Protein AF-A0A951WK77-F1 (afdb_monomer_lite)

Secondary structure (DSSP, 8-state):
-HHHHHHHHHHHHHHHHHHHHHHHHHHHHHHHHHHHHHHHHHHHHHHHHHHHHHHHHHHHHHHHHTT----HHHHHHHHHHHHHHHHHHHHHHHHHHHHHHS-----------------------

Structure (mmCIF, N/CA/C/O backbone):
data_AF-A0A951WK77-F1
#
_entry.id   AF-A0A951WK77-F1
#
loop_
_atom_site.group_PDB
_atom_site.id
_atom_site.type_symbol
_atom_site.label_atom_id
_atom_site.label_alt_id
_atom_site.label_comp_id
_atom_site.label_asym_id
_atom_site.label_entity_id
_atom_site.label_seq_id
_atom_site.pdbx_PDB_ins_code
_atom_site.Cartn_x
_atom_site.Cartn_y
_atom_site.Cartn_z
_atom_site.occupancy
_atom_site.B_iso_or_equiv
_atom_site.auth_seq_id
_atom_site.auth_comp_id
_atom_site.auth_asym_id
_atom_site.auth_atom_id
_atom_site.pdbx_PDB_model_num
ATOM 1 N N . MET A 1 1 ? 31.984 3.963 -51.667 1.00 64.00 1 MET A N 1
ATOM 2 C CA . MET A 1 1 ? 30.957 3.159 -50.965 1.00 64.00 1 MET A CA 1
ATOM 3 C C . MET A 1 1 ? 30.926 3.523 -49.471 1.00 64.00 1 MET A C 1
ATOM 5 O O . MET A 1 1 ? 29.854 3.802 -48.963 1.00 64.00 1 MET A O 1
ATOM 9 N N . GLU A 1 2 ? 32.089 3.732 -48.843 1.00 80.38 2 GLU A N 1
ATOM 10 C CA . GLU A 1 2 ? 32.298 4.004 -47.402 1.00 80.38 2 GLU A CA 1
ATOM 11 C C . GLU A 1 2 ? 31.556 5.205 -46.768 1.00 80.38 2 GLU A C 1
ATOM 13 O O . GLU A 1 2 ? 31.145 5.129 -45.612 1.00 80.38 2 GLU A O 1
ATOM 18 N N . PHE A 1 3 ? 31.341 6.315 -47.490 1.00 84.62 3 PHE A N 1
ATOM 19 C CA . PHE A 1 3 ? 30.651 7.492 -46.927 1.00 84.62 3 PHE A CA 1
ATOM 20 C C . PHE A 1 3 ? 29.207 7.177 -46.500 1.00 84.62 3 PHE A C 1
ATOM 22 O O . PHE A 1 3 ? 28.775 7.538 -45.405 1.00 84.62 3 PHE A O 1
ATOM 29 N N . TRP A 1 4 ? 28.461 6.465 -47.349 1.00 89.25 4 TRP A N 1
ATOM 30 C CA . TRP A 1 4 ? 27.071 6.104 -47.069 1.00 89.25 4 TRP A CA 1
ATOM 31 C C . TRP A 1 4 ? 26.956 5.027 -45.983 1.00 89.25 4 TRP A C 1
ATOM 33 O O . TRP A 1 4 ? 25.988 5.046 -45.220 1.00 89.25 4 TRP A O 1
ATOM 43 N N . ASP A 1 5 ? 27.955 4.148 -45.864 1.00 87.44 5 ASP A N 1
ATOM 44 C CA . ASP A 1 5 ? 28.031 3.148 -44.795 1.00 87.44 5 ASP A CA 1
ATOM 45 C C . ASP A 1 5 ? 28.262 3.812 -43.429 1.00 87.44 5 ASP A C 1
ATOM 47 O O . ASP A 1 5 ? 27.535 3.528 -42.479 1.00 87.44 5 ASP A O 1
ATOM 51 N N . SER A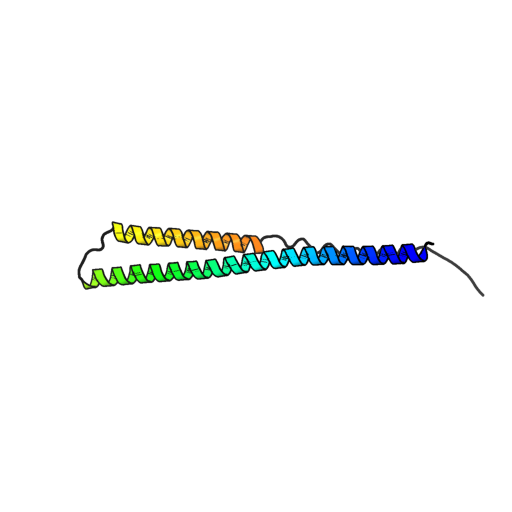 1 6 ? 29.159 4.802 -43.349 1.00 86.38 6 SER A N 1
ATOM 52 C CA . SER A 1 6 ? 29.395 5.587 -42.125 1.00 86.38 6 SER A CA 1
ATOM 53 C C . SER A 1 6 ? 28.155 6.376 -41.673 1.00 86.38 6 SER A C 1
ATOM 55 O O . SER A 1 6 ? 27.780 6.356 -40.494 1.00 86.38 6 SER A O 1
ATOM 57 N N . ILE A 1 7 ? 27.437 7.009 -42.613 1.00 88.12 7 ILE A N 1
ATOM 58 C CA . ILE A 1 7 ? 26.162 7.692 -42.323 1.00 88.12 7 ILE A CA 1
ATOM 59 C C . ILE A 1 7 ? 25.121 6.695 -41.785 1.00 88.12 7 ILE A C 1
ATOM 61 O O . ILE A 1 7 ? 24.445 6.979 -40.789 1.00 88.12 7 ILE A O 1
ATOM 65 N N . ARG A 1 8 ? 25.003 5.515 -42.410 1.00 91.50 8 ARG A N 1
ATOM 66 C CA . ARG A 1 8 ? 24.077 4.452 -41.988 1.00 91.50 8 ARG A CA 1
ATOM 67 C C . ARG A 1 8 ? 24.411 3.940 -40.588 1.00 91.50 8 ARG A C 1
ATOM 69 O O . ARG A 1 8 ? 23.510 3.832 -39.756 1.00 91.50 8 ARG A O 1
ATOM 76 N N . GLU A 1 9 ? 25.681 3.672 -40.300 1.00 90.44 9 GLU A N 1
ATOM 77 C CA . GLU A 1 9 ? 26.124 3.237 -38.974 1.00 90.44 9 GLU A CA 1
ATOM 78 C C . GLU A 1 9 ? 25.851 4.292 -37.896 1.00 90.44 9 GLU A C 1
ATOM 80 O O . GLU A 1 9 ? 25.338 3.966 -36.821 1.00 90.44 9 GLU A O 1
ATOM 85 N N . GLY A 1 10 ? 26.135 5.567 -38.178 1.00 91.94 10 GLY A N 1
ATOM 86 C CA . GLY A 1 10 ? 25.870 6.672 -37.255 1.00 91.94 10 GLY A CA 1
ATOM 87 C C . GLY A 1 10 ? 24.379 6.840 -36.936 1.00 91.94 10 GLY A C 1
ATOM 88 O O . GLY A 1 10 ? 24.005 7.076 -35.781 1.00 91.94 10 GLY A O 1
ATOM 89 N N . LEU A 1 11 ? 23.509 6.672 -37.936 1.00 91.50 11 LEU A N 1
ATOM 90 C CA . LEU A 1 11 ? 22.056 6.656 -37.747 1.00 91.50 11 LEU A CA 1
ATOM 91 C C . LEU A 1 11 ? 21.608 5.441 -36.928 1.00 91.50 11 LEU A C 1
ATOM 93 O O . LEU A 1 11 ? 20.859 5.603 -35.963 1.00 91.50 11 LEU A O 1
ATOM 97 N N . GLN A 1 12 ? 22.112 4.246 -37.242 1.00 94.50 12 GLN A N 1
ATOM 98 C CA . GLN A 1 12 ? 21.771 3.021 -36.516 1.00 94.50 12 GLN A CA 1
ATOM 99 C C . GLN A 1 12 ? 22.161 3.108 -35.033 1.00 94.50 12 GLN A C 1
ATOM 101 O O . GLN A 1 12 ? 21.372 2.731 -34.161 1.00 94.50 12 GLN A O 1
ATOM 106 N N . LYS A 1 13 ? 23.339 3.666 -34.723 1.00 94.06 13 LYS A N 1
ATOM 107 C CA . LYS A 1 13 ? 23.787 3.911 -33.342 1.00 94.06 13 LYS A CA 1
ATOM 108 C C . LYS A 1 13 ? 22.829 4.843 -32.594 1.00 94.06 13 LYS A C 1
ATOM 110 O O . LYS A 1 13 ? 22.427 4.528 -31.473 1.00 94.06 13 LYS A O 1
ATOM 115 N N . ARG A 1 14 ? 22.399 5.948 -33.217 1.00 93.31 14 ARG A N 1
ATOM 116 C CA . ARG A 1 14 ? 21.439 6.888 -32.607 1.00 93.31 14 ARG A CA 1
ATOM 117 C C . ARG A 1 14 ? 20.056 6.272 -32.398 1.00 93.31 14 ARG A C 1
ATOM 119 O O . ARG A 1 14 ? 19.468 6.471 -31.337 1.00 93.31 14 ARG A O 1
ATOM 126 N N . VAL A 1 15 ? 19.568 5.474 -33.348 1.00 94.00 15 VAL A N 1
ATOM 127 C CA . VAL A 1 15 ? 18.302 4.734 -33.204 1.00 94.00 15 VAL A CA 1
ATOM 128 C C . VAL A 1 15 ? 18.380 3.738 -32.046 1.00 94.00 15 VAL A C 1
ATOM 130 O O . VAL A 1 15 ? 17.465 3.678 -31.225 1.00 94.00 15 VAL A O 1
ATOM 133 N N . ASN A 1 16 ? 19.476 2.986 -31.933 1.00 93.56 16 ASN A N 1
ATOM 134 C CA . ASN A 1 16 ? 19.669 2.040 -30.834 1.00 93.56 16 ASN A CA 1
ATOM 135 C C . ASN A 1 16 ? 19.738 2.754 -29.472 1.00 93.56 16 ASN A C 1
ATOM 137 O O . ASN A 1 16 ? 19.130 2.289 -28.508 1.00 93.56 16 ASN A O 1
ATOM 141 N N . LEU A 1 17 ? 20.405 3.911 -29.397 1.00 95.44 17 LEU A N 1
ATOM 142 C CA . LEU A 1 17 ? 20.439 4.736 -28.188 1.00 95.44 17 LEU A CA 1
ATOM 143 C C . LEU A 1 17 ? 19.043 5.247 -27.802 1.00 95.44 17 LEU A C 1
ATOM 145 O O . LEU A 1 17 ? 18.668 5.171 -26.634 1.00 95.44 17 LEU A O 1
ATOM 149 N N . ALA A 1 18 ? 18.256 5.725 -28.771 1.00 93.56 18 ALA A N 1
ATOM 150 C CA . ALA A 1 18 ? 16.886 6.175 -28.531 1.00 93.56 18 ALA A CA 1
ATOM 151 C C . ALA A 1 18 ? 15.988 5.031 -28.033 1.00 93.56 18 ALA A C 1
ATOM 153 O O . ALA A 1 18 ? 15.260 5.204 -27.058 1.00 93.56 18 ALA A O 1
ATOM 154 N N . LYS A 1 19 ? 16.091 3.838 -28.638 1.00 92.69 19 LYS A N 1
ATOM 155 C CA . LYS A 1 19 ? 15.371 2.636 -28.184 1.00 92.69 19 LYS A CA 1
ATOM 156 C C . LYS A 1 19 ? 15.737 2.256 -26.752 1.00 92.69 19 LYS A C 1
ATOM 158 O O . LYS A 1 19 ? 14.848 1.938 -25.967 1.00 92.69 19 LYS A O 1
ATOM 163 N N . LYS A 1 20 ? 17.026 2.319 -26.405 1.00 93.94 20 LYS A N 1
ATOM 164 C CA . LYS A 1 20 ? 17.493 2.058 -25.039 1.00 93.94 20 LYS A CA 1
ATOM 165 C C . LYS A 1 20 ? 16.888 3.060 -24.051 1.00 93.94 20 LYS A C 1
ATOM 167 O O . LYS A 1 20 ? 16.245 2.633 -23.101 1.00 93.94 20 LYS A O 1
ATOM 172 N N . LYS A 1 21 ? 16.993 4.365 -24.333 1.00 92.88 21 LYS A N 1
ATOM 173 C CA . LYS A 1 21 ? 16.409 5.423 -23.488 1.00 92.88 21 LYS A CA 1
ATOM 174 C C . LYS A 1 21 ? 14.895 5.272 -23.321 1.00 92.88 21 LYS A C 1
ATOM 176 O O . LYS A 1 21 ? 14.388 5.427 -22.220 1.00 92.88 21 LYS A O 1
ATOM 181 N N . ALA A 1 22 ? 14.174 4.927 -24.387 1.00 92.25 22 ALA A N 1
ATOM 182 C CA . ALA A 1 22 ? 12.737 4.669 -24.310 1.00 92.25 22 ALA A CA 1
ATOM 183 C C . ALA A 1 22 ? 12.410 3.447 -23.432 1.00 92.25 22 ALA A C 1
ATOM 185 O O . ALA A 1 22 ? 11.434 3.463 -22.685 1.00 92.25 22 ALA A O 1
ATOM 186 N N . GLY A 1 23 ? 13.233 2.395 -23.497 1.00 92.38 23 GLY A N 1
ATOM 187 C CA . GLY A 1 23 ? 13.120 1.231 -22.618 1.00 92.38 23 GLY A CA 1
ATOM 188 C C . GLY A 1 23 ? 13.380 1.568 -21.148 1.00 92.38 23 GLY A C 1
ATOM 189 O O . GLY A 1 23 ? 12.654 1.087 -20.280 1.00 92.38 23 GLY A O 1
ATOM 190 N N . ASP A 1 24 ? 14.371 2.416 -20.876 1.00 89.94 24 ASP A N 1
ATOM 191 C CA . ASP A 1 24 ? 14.700 2.894 -19.529 1.00 89.94 24 ASP A CA 1
ATOM 192 C C . ASP A 1 24 ? 13.553 3.741 -18.953 1.00 89.94 24 ASP A C 1
ATOM 194 O O . ASP A 1 24 ? 13.005 3.387 -17.910 1.00 89.94 24 ASP A O 1
ATOM 198 N N . LEU A 1 25 ? 13.071 4.739 -19.704 1.00 90.94 25 LEU A N 1
ATOM 199 C CA . LEU A 1 25 ? 11.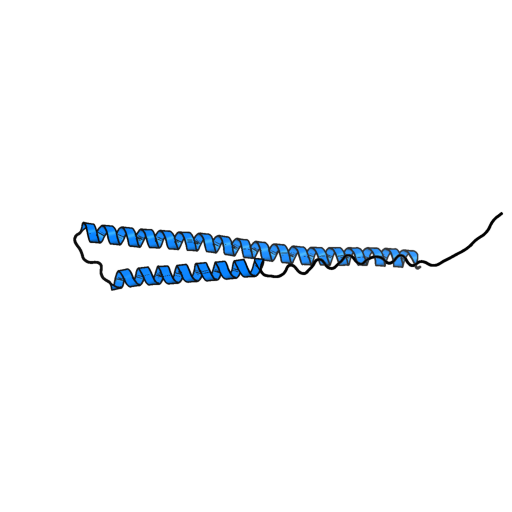922 5.572 -19.321 1.00 90.94 25 LEU A CA 1
ATOM 200 C C . LEU A 1 25 ? 10.656 4.749 -19.061 1.00 90.94 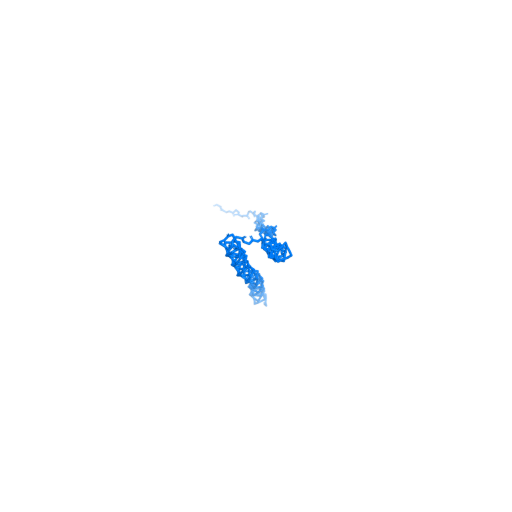25 LEU A C 1
ATOM 202 O O . LEU A 1 25 ? 9.921 5.002 -18.111 1.00 90.94 25 LEU A O 1
ATOM 206 N N . ARG A 1 26 ? 10.387 3.728 -19.885 1.00 91.88 26 ARG A N 1
ATOM 207 C CA . ARG A 1 26 ? 9.238 2.840 -19.670 1.00 91.88 26 ARG A CA 1
ATOM 208 C C . ARG A 1 26 ? 9.337 2.093 -18.336 1.00 91.88 26 ARG A C 1
ATOM 210 O O . ARG A 1 26 ? 8.312 1.874 -17.693 1.00 91.88 26 ARG A O 1
ATOM 217 N N . ARG A 1 27 ? 10.540 1.676 -17.929 1.00 87.06 27 ARG A N 1
ATOM 218 C CA . ARG A 1 27 ? 10.753 1.013 -16.633 1.00 87.06 27 ARG A CA 1
ATOM 219 C C . ARG A 1 27 ? 10.533 1.982 -15.478 1.00 87.06 27 ARG A C 1
ATOM 221 O O . ARG A 1 27 ? 9.828 1.616 -14.546 1.00 87.06 27 ARG A O 1
ATOM 228 N N . GLU A 1 28 ? 11.059 3.200 -15.577 1.00 88.12 28 GLU A N 1
ATOM 229 C CA . GLU A 1 28 ? 10.856 4.256 -14.575 1.00 88.12 28 GLU A CA 1
ATOM 230 C C . GLU A 1 28 ? 9.370 4.588 -14.396 1.00 88.12 28 GLU A C 1
ATOM 232 O O . GLU A 1 28 ? 8.861 4.556 -13.279 1.00 88.12 28 GLU A O 1
ATOM 237 N N . ILE A 1 29 ? 8.634 4.786 -15.496 1.00 90.06 29 ILE A N 1
ATOM 238 C CA . ILE A 1 29 ? 7.187 5.049 -15.452 1.00 90.06 29 ILE A CA 1
ATOM 239 C C . ILE A 1 29 ? 6.435 3.903 -14.766 1.00 90.06 29 ILE A C 1
ATOM 241 O O . ILE A 1 29 ? 5.551 4.148 -13.950 1.00 90.06 29 ILE A O 1
ATOM 245 N N . ASN A 1 30 ? 6.778 2.647 -15.063 1.00 89.81 30 ASN A N 1
ATOM 246 C CA . ASN A 1 30 ? 6.134 1.501 -14.418 1.00 89.81 30 ASN A CA 1
ATOM 247 C C . ASN A 1 30 ? 6.398 1.450 -12.904 1.00 89.81 30 ASN A C 1
ATOM 249 O O . ASN A 1 30 ? 5.504 1.068 -12.149 1.00 89.81 30 ASN A O 1
ATOM 253 N N . VAL A 1 31 ? 7.605 1.820 -12.462 1.00 88.50 31 VAL A N 1
ATOM 254 C CA . VAL A 1 31 ? 7.938 1.921 -11.033 1.00 88.50 31 VAL A CA 1
ATOM 255 C C . VAL A 1 31 ? 7.101 3.014 -10.372 1.00 88.50 31 VAL A C 1
ATOM 257 O O . VAL A 1 31 ? 6.471 2.754 -9.349 1.00 88.50 31 VAL A O 1
ATOM 260 N N . GLU A 1 32 ? 7.013 4.193 -10.987 1.00 89.56 32 GLU A N 1
ATOM 261 C CA . GLU A 1 32 ? 6.211 5.307 -10.467 1.00 89.56 32 GLU A CA 1
ATOM 262 C C . GLU A 1 32 ? 4.715 4.977 -10.392 1.00 89.56 32 GLU A C 1
ATOM 264 O O . GLU A 1 32 ? 4.063 5.281 -9.393 1.00 89.56 32 GLU A O 1
ATOM 269 N N . LEU A 1 33 ? 4.165 4.293 -11.402 1.00 92.06 33 LEU A N 1
ATOM 270 C CA . LE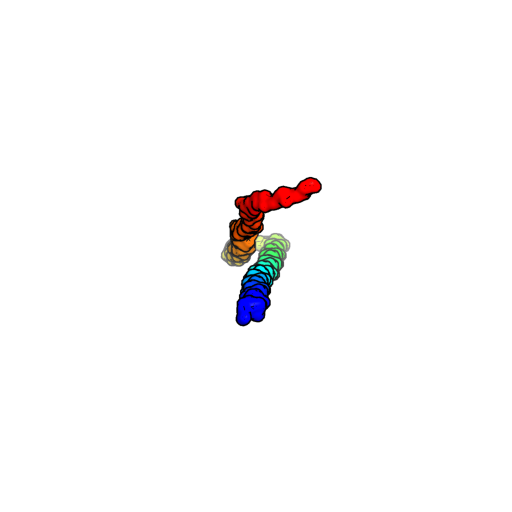U A 1 33 ? 2.773 3.835 -11.376 1.00 92.06 33 LEU A CA 1
ATOM 271 C C . LEU A 1 33 ? 2.520 2.870 -10.211 1.00 92.06 33 LEU A C 1
ATOM 273 O O . LEU A 1 33 ? 1.539 3.021 -9.484 1.00 92.06 33 LEU A O 1
ATOM 277 N N . ARG A 1 34 ? 3.432 1.920 -9.976 1.00 92.25 34 ARG A N 1
ATOM 278 C CA . ARG A 1 34 ? 3.312 0.986 -8.849 1.00 92.25 34 ARG A CA 1
ATOM 279 C C . ARG A 1 34 ? 3.453 1.691 -7.499 1.00 92.25 34 ARG A C 1
ATOM 281 O O . ARG A 1 34 ? 2.675 1.413 -6.589 1.00 92.25 34 ARG A O 1
ATOM 288 N N . LEU A 1 35 ? 4.387 2.634 -7.368 1.00 92.44 35 LEU A N 1
ATOM 289 C CA . LEU A 1 35 ? 4.530 3.469 -6.171 1.00 92.44 35 LEU A CA 1
ATOM 290 C C . LEU A 1 35 ? 3.270 4.291 -5.894 1.00 92.44 35 LEU A C 1
ATOM 292 O O . LEU A 1 35 ? 2.843 4.410 -4.744 1.00 92.44 35 LEU A O 1
ATOM 296 N N . HIS A 1 36 ? 2.658 4.848 -6.936 1.00 92.81 36 HIS A N 1
ATOM 297 C CA . HIS A 1 36 ? 1.402 5.574 -6.822 1.00 92.81 36 HIS A CA 1
ATOM 298 C C . HIS A 1 36 ? 0.278 4.679 -6.273 1.00 92.81 36 HIS A C 1
ATOM 300 O O . HIS A 1 36 ? -0.415 5.073 -5.330 1.00 92.81 36 HIS A O 1
ATOM 306 N N . ASP A 1 37 ? 0.130 3.460 -6.795 1.00 94.62 37 ASP A N 1
ATOM 307 C CA . ASP A 1 37 ? -0.893 2.513 -6.335 1.00 94.62 37 ASP A CA 1
ATOM 308 C C . ASP A 1 37 ? -0.663 2.051 -4.888 1.00 94.62 37 ASP A C 1
ATOM 310 O O . ASP A 1 37 ? -1.613 1.961 -4.100 1.00 94.62 37 ASP A O 1
ATOM 314 N N . LEU A 1 38 ? 0.597 1.838 -4.497 1.00 94.00 38 LEU A N 1
ATOM 315 C CA . LEU A 1 38 ? 0.961 1.520 -3.115 1.00 94.00 38 LEU A CA 1
ATOM 316 C C . LEU A 1 38 ? 0.641 2.675 -2.162 1.00 94.00 38 LEU A C 1
ATOM 318 O O . LEU A 1 38 ? 0.018 2.454 -1.125 1.00 94.00 38 LEU A O 1
ATOM 322 N N . ARG A 1 39 ? 0.976 3.922 -2.523 1.00 93.50 39 ARG A N 1
ATOM 323 C CA . ARG A 1 39 ? 0.632 5.113 -1.719 1.00 93.50 39 ARG A CA 1
ATOM 324 C C . ARG A 1 39 ? -0.877 5.281 -1.563 1.00 93.50 39 ARG A C 1
ATOM 326 O O . ARG A 1 39 ? -1.353 5.621 -0.480 1.00 93.50 39 ARG A O 1
ATOM 333 N N . LYS A 1 40 ? -1.642 5.029 -2.628 1.00 96.62 40 LYS A N 1
ATOM 334 C CA . LYS A 1 40 ? -3.109 5.059 -2.577 1.00 96.62 40 LYS A CA 1
ATOM 335 C C . LYS A 1 40 ? -3.651 3.989 -1.626 1.00 96.62 40 LYS A C 1
ATOM 337 O O . LYS A 1 40 ? -4.530 4.286 -0.818 1.00 96.62 40 LYS A O 1
ATOM 342 N N . SER A 1 41 ? -3.101 2.779 -1.696 1.00 94.81 41 SER A N 1
ATOM 343 C CA . SER A 1 41 ? -3.474 1.663 -0.819 1.00 94.81 41 SER A CA 1
ATOM 344 C C . SER A 1 41 ? -3.139 1.955 0.643 1.00 94.81 41 SER A C 1
ATOM 346 O O . SER A 1 41 ? -3.984 1.751 1.510 1.00 94.81 41 SER A O 1
ATOM 348 N N . LEU A 1 42 ? -1.958 2.521 0.913 1.00 94.94 42 LEU A N 1
ATOM 349 C CA . LEU A 1 42 ? -1.541 2.948 2.249 1.00 94.94 42 LEU A CA 1
ATOM 350 C C . LEU A 1 42 ? -2.537 3.944 2.851 1.00 94.94 42 LEU A C 1
ATOM 352 O O . LEU A 1 42 ? -3.062 3.705 3.935 1.00 94.94 42 LEU A O 1
ATOM 356 N N . LYS A 1 43 ? -2.869 5.008 2.110 1.00 94.62 43 LYS A N 1
ATOM 357 C CA . LYS A 1 43 ? -3.835 6.021 2.556 1.00 94.62 43 LYS A CA 1
ATOM 358 C C . LYS A 1 43 ? -5.214 5.419 2.849 1.00 94.62 43 LYS A C 1
ATOM 360 O O . LYS A 1 43 ? -5.881 5.837 3.790 1.00 94.62 43 LYS A O 1
ATOM 365 N N . SER A 1 44 ? -5.647 4.447 2.045 1.00 95.81 44 SER A N 1
ATOM 366 C CA . SER A 1 44 ? -6.907 3.733 2.275 1.00 95.81 44 SER A CA 1
ATOM 367 C C . SER A 1 44 ? -6.873 2.919 3.571 1.00 95.81 44 SER A C 1
ATOM 369 O O . SER A 1 44 ? -7.817 2.984 4.351 1.00 95.81 44 SER A O 1
ATOM 371 N N . MET A 1 45 ? -5.786 2.185 3.819 1.00 93.88 45 MET A N 1
ATOM 372 C CA . MET A 1 45 ? -5.623 1.366 5.027 1.00 93.88 45 MET A CA 1
ATOM 373 C C . MET A 1 45 ? -5.512 2.227 6.291 1.00 93.88 45 MET A C 1
ATOM 375 O O . MET A 1 45 ? -6.055 1.878 7.335 1.00 93.88 45 MET A O 1
ATOM 379 N N . GLU A 1 46 ? -4.847 3.381 6.209 1.00 92.94 46 GLU A N 1
ATOM 380 C CA . GLU A 1 46 ? -4.793 4.349 7.311 1.00 92.94 46 GLU A CA 1
ATOM 381 C C . GLU A 1 46 ? -6.181 4.901 7.660 1.00 92.94 46 GLU A C 1
ATOM 383 O O . GLU A 1 46 ? -6.495 5.050 8.842 1.00 92.94 46 GLU A O 1
ATOM 388 N N . ALA A 1 47 ? -7.024 5.153 6.653 1.00 95.00 47 ALA A N 1
ATOM 389 C CA . ALA A 1 47 ? -8.407 5.573 6.865 1.00 95.00 47 ALA A CA 1
ATOM 390 C C . ALA A 1 47 ? -9.255 4.465 7.516 1.00 95.00 47 ALA A C 1
ATOM 392 O O . ALA A 1 47 ? -9.983 4.740 8.467 1.00 95.00 47 ALA A O 1
ATOM 393 N N . GLU A 1 48 ? -9.116 3.215 7.065 1.00 94.38 48 GLU A N 1
ATOM 394 C CA . GLU A 1 48 ? -9.803 2.052 7.654 1.00 94.38 48 GLU A CA 1
ATOM 395 C C . GLU A 1 48 ? -9.396 1.831 9.122 1.00 94.38 48 GLU A C 1
ATOM 397 O O . GLU A 1 48 ? -10.232 1.550 9.988 1.00 94.38 48 GLU A O 1
ATOM 402 N N . ARG A 1 49 ? -8.108 2.027 9.435 1.00 94.25 49 ARG A N 1
ATOM 403 C CA . ARG A 1 49 ? -7.598 1.982 10.811 1.00 94.25 49 ARG A CA 1
ATOM 404 C C . ARG A 1 49 ? -8.269 3.037 11.690 1.00 94.25 49 ARG A C 1
ATOM 406 O O . ARG A 1 49 ? -8.708 2.723 12.794 1.00 94.25 49 ARG A O 1
ATOM 413 N N . GLU A 1 50 ? -8.344 4.276 11.208 1.00 94.69 50 GLU A N 1
ATOM 414 C CA . GLU A 1 50 ? -8.953 5.390 11.943 1.00 94.69 50 GLU A CA 1
ATOM 415 C C . GLU A 1 50 ? -10.455 5.172 12.170 1.00 94.69 50 GLU A C 1
ATOM 417 O O . GLU A 1 50 ? -10.968 5.385 13.271 1.00 94.69 50 GLU A O 1
ATOM 422 N N . GLU A 1 51 ? -11.164 4.667 11.160 1.00 93.94 51 GLU A N 1
ATOM 423 C CA . GLU A 1 51 ? -12.570 4.288 11.291 1.00 93.94 51 GLU A CA 1
ATOM 424 C C . GLU A 1 51 ? -12.762 3.197 12.353 1.00 93.94 51 GLU A C 1
ATOM 426 O O . GLU A 1 51 ? -13.646 3.306 13.211 1.00 93.94 51 GLU A O 1
ATOM 431 N N . THR A 1 52 ? -11.889 2.188 12.360 1.00 92.19 52 THR A N 1
ATOM 432 C CA . THR A 1 52 ? -11.917 1.108 13.353 1.00 92.19 52 THR A CA 1
ATOM 433 C C . THR A 1 52 ? -11.670 1.644 14.767 1.00 92.19 52 THR A C 1
ATOM 435 O O . THR A 1 52 ? -12.423 1.310 15.687 1.00 92.19 52 THR A O 1
ATOM 438 N N . TYR A 1 53 ? -10.687 2.535 14.954 1.00 92.19 53 TYR A N 1
ATOM 439 C CA . TYR A 1 53 ? -10.469 3.219 16.236 1.00 92.19 53 TYR A CA 1
ATOM 440 C C . TYR A 1 53 ? -11.700 4.015 16.681 1.00 92.19 53 TYR A C 1
ATOM 442 O O . TYR A 1 53 ? -12.112 3.920 17.841 1.00 92.19 53 TYR A O 1
ATOM 450 N N . SER A 1 54 ? -12.333 4.750 15.763 1.00 93.31 54 SER A N 1
ATOM 451 C CA . SER A 1 54 ? -13.560 5.501 16.044 1.00 93.31 54 SER A CA 1
ATOM 452 C C . SER A 1 54 ? -14.694 4.584 16.508 1.00 93.31 54 SER A C 1
ATOM 454 O O . SER A 1 54 ? -15.399 4.893 17.474 1.00 93.31 54 SER A O 1
ATOM 456 N N . LEU A 1 55 ? -14.866 3.435 15.854 1.00 90.38 55 LEU A N 1
ATOM 457 C CA . LEU A 1 55 ? -15.915 2.470 16.170 1.00 90.38 55 LEU A CA 1
ATOM 458 C C . LEU A 1 55 ? -15.708 1.839 17.553 1.00 90.38 55 LEU A C 1
ATOM 460 O O . LEU A 1 55 ? -16.650 1.775 18.349 1.00 90.38 55 LEU A O 1
ATOM 464 N N . ILE A 1 56 ? -14.466 1.468 17.874 1.00 88.94 56 ILE A N 1
ATOM 465 C CA . ILE A 1 56 ? -14.075 0.994 19.207 1.00 88.94 56 ILE A CA 1
ATOM 466 C C . ILE A 1 56 ? -14.374 2.063 20.264 1.00 88.94 56 ILE A C 1
ATOM 468 O O . ILE A 1 56 ? -15.033 1.770 21.265 1.00 88.94 56 ILE A O 1
ATOM 472 N N . GLY A 1 57 ? -13.955 3.310 20.027 1.00 88.81 57 GLY A N 1
ATOM 473 C CA . GLY A 1 57 ? -14.179 4.429 20.943 1.00 88.81 57 GLY A CA 1
ATOM 474 C C . GLY A 1 57 ? -15.665 4.700 21.200 1.00 88.81 57 GLY A C 1
ATOM 475 O O . GLY A 1 57 ? -16.082 4.843 22.351 1.00 88.81 57 GLY A O 1
ATOM 476 N N . LYS A 1 58 ? -16.497 4.694 20.149 1.00 90.25 58 LYS A N 1
ATOM 477 C CA . LYS A 1 58 ? -17.961 4.841 20.263 1.00 90.25 58 LYS A CA 1
ATOM 478 C C . LYS A 1 58 ? -18.579 3.723 21.099 1.00 90.25 58 LYS A C 1
ATOM 480 O O . LYS A 1 58 ? -19.425 3.994 21.954 1.00 90.25 58 LYS A O 1
ATOM 485 N N . LYS A 1 59 ? -18.150 2.477 20.882 1.00 86.38 59 LYS A N 1
ATOM 486 C CA . LYS A 1 59 ? -18.663 1.315 21.616 1.00 86.38 59 LYS A CA 1
ATOM 487 C C . LYS A 1 59 ? -18.274 1.366 23.094 1.00 86.38 59 LYS A C 1
ATOM 489 O O . LYS A 1 59 ? -19.139 1.187 23.949 1.00 86.38 59 LYS A O 1
ATOM 494 N N . LEU A 1 60 ? -17.023 1.718 23.395 1.00 86.94 60 LEU A N 1
ATOM 495 C CA . LEU A 1 60 ? -16.541 1.981 24.755 1.00 86.94 60 LEU A CA 1
ATOM 496 C C . LEU A 1 60 ? -17.378 3.049 25.463 1.00 86.94 60 LEU A C 1
ATOM 498 O O . LEU A 1 60 ? -17.915 2.800 26.542 1.00 86.94 60 LEU A O 1
ATOM 502 N N . HIS A 1 61 ? -17.559 4.207 24.826 1.00 88.44 61 HIS A N 1
ATOM 503 C CA . HIS A 1 61 ? -18.377 5.286 25.376 1.00 88.44 61 HIS A CA 1
ATOM 504 C C . HIS A 1 61 ? -19.824 4.861 25.635 1.00 88.44 61 HIS A C 1
ATOM 506 O O . HIS A 1 61 ? -20.390 5.224 26.667 1.00 88.44 61 HIS A O 1
ATOM 512 N N . SER A 1 62 ? -20.426 4.097 24.720 1.00 87.94 62 SER A N 1
ATOM 513 C CA . SER A 1 62 ? -21.794 3.599 24.875 1.00 87.94 62 SER A CA 1
ATOM 514 C C . SER A 1 62 ? -21.931 2.666 26.077 1.00 87.94 62 SER A C 1
ATOM 516 O O . SER A 1 62 ? -22.895 2.786 26.830 1.00 87.94 62 SER A O 1
ATOM 518 N N . VAL A 1 63 ? -20.976 1.753 26.273 1.00 86.44 63 VAL A N 1
ATOM 519 C CA . VAL A 1 63 ? -21.005 0.797 27.388 1.00 86.44 63 VAL A CA 1
ATOM 520 C C . VAL A 1 63 ? -20.811 1.504 28.727 1.00 86.44 63 VAL A C 1
ATOM 522 O O . VAL A 1 63 ? -21.599 1.282 29.644 1.00 86.44 63 VAL A O 1
ATOM 525 N N . ILE A 1 64 ? -19.834 2.413 28.815 1.00 85.62 64 ILE A N 1
ATOM 526 C CA . ILE A 1 64 ? -19.584 3.211 30.025 1.00 85.62 64 ILE A CA 1
ATOM 527 C C . ILE A 1 64 ? -20.825 4.036 30.388 1.00 85.62 64 ILE A C 1
ATOM 529 O O . ILE A 1 64 ? -21.246 4.042 31.542 1.00 85.62 64 ILE A O 1
ATOM 533 N N . ARG A 1 65 ? -21.454 4.693 29.402 1.00 88.44 65 ARG A N 1
ATOM 534 C CA . ARG A 1 65 ? -22.675 5.487 29.619 1.00 88.44 65 ARG A CA 1
ATOM 535 C C . ARG A 1 65 ? -23.843 4.636 30.121 1.00 88.44 65 ARG A C 1
ATOM 537 O O . ARG A 1 65 ? -24.625 5.115 30.933 1.00 88.44 65 ARG A O 1
ATOM 544 N N . ALA A 1 66 ? -23.963 3.401 29.642 1.00 88.75 66 ALA A N 1
ATOM 545 C CA . ALA A 1 66 ? -25.003 2.470 30.069 1.00 88.75 66 ALA A CA 1
ATOM 546 C C . ALA A 1 66 ? -24.713 1.806 31.433 1.00 88.75 66 ALA A C 1
ATOM 548 O O . ALA A 1 66 ? -25.520 0.998 31.884 1.00 88.75 66 ALA A O 1
ATOM 549 N N . GLY A 1 67 ? -23.569 2.095 32.072 1.00 82.94 67 GLY A N 1
ATOM 550 C CA . GLY A 1 67 ? -23.121 1.394 33.282 1.00 82.94 67 GLY A CA 1
ATOM 551 C C . GLY A 1 67 ? -22.846 -0.096 33.049 1.00 82.94 67 GLY A C 1
ATOM 552 O O . GLY A 1 67 ? -22.867 -0.887 33.988 1.00 82.94 67 GLY A O 1
ATOM 553 N N . GLY A 1 68 ? -22.653 -0.490 31.788 1.00 79.94 68 GLY A N 1
ATOM 554 C CA . GLY A 1 68 ? -22.471 -1.876 31.384 1.00 79.94 68 GLY A CA 1
ATOM 555 C C . GLY A 1 68 ? -21.018 -2.333 31.471 1.00 79.94 68 GLY A C 1
ATOM 556 O O . GLY A 1 68 ? -20.093 -1.545 31.666 1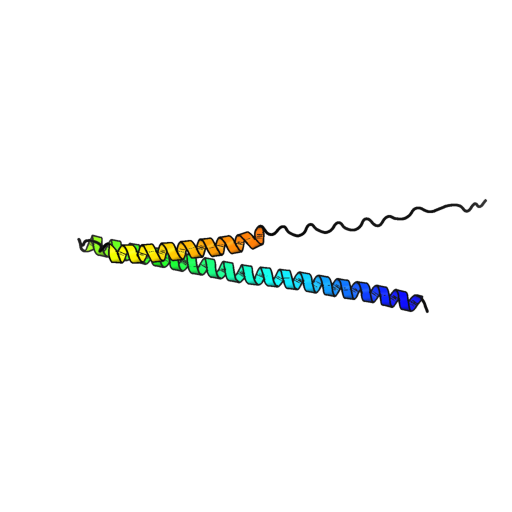.00 79.94 68 GLY A O 1
ATOM 557 N N . VAL A 1 69 ? -20.816 -3.630 31.252 1.00 78.31 69 VAL A N 1
ATOM 558 C CA . VAL A 1 69 ? -19.491 -4.249 31.134 1.00 78.31 69 VAL A CA 1
ATOM 559 C C . VAL A 1 69 ? -19.249 -4.617 29.673 1.00 78.31 69 VAL A C 1
ATOM 561 O O . VAL A 1 69 ? -20.113 -5.201 29.018 1.00 78.31 69 VAL A O 1
ATOM 564 N N . LEU A 1 70 ? -18.074 -4.266 29.148 1.00 73.44 70 LEU A N 1
ATOM 565 C CA . LEU A 1 70 ? -17.663 -4.658 27.801 1.00 73.44 70 LEU A CA 1
ATOM 566 C C . LEU A 1 70 ? -17.446 -6.167 27.748 1.00 73.44 70 LEU A C 1
ATOM 568 O O . LEU A 1 70 ? -16.702 -6.728 28.551 1.00 73.44 70 LEU A O 1
ATOM 572 N N . ARG A 1 71 ? -18.058 -6.824 26.761 1.00 79.69 71 ARG A N 1
ATOM 573 C CA . ARG A 1 71 ? -17.767 -8.230 26.481 1.00 79.69 71 ARG A CA 1
ATOM 574 C C . ARG A 1 71 ? -16.363 -8.338 25.899 1.00 79.69 71 ARG A C 1
ATOM 576 O O . ARG A 1 71 ? -16.091 -7.770 24.843 1.00 79.69 71 ARG A O 1
ATOM 583 N N . SER A 1 72 ? -15.500 -9.088 26.584 1.00 77.44 72 SER A N 1
ATOM 584 C CA . SER A 1 72 ? -14.105 -9.297 26.180 1.00 77.44 72 SER A CA 1
ATOM 585 C C . SER A 1 72 ? -13.988 -9.785 24.735 1.00 77.44 72 SER A C 1
ATOM 587 O O . SER A 1 72 ? -13.155 -9.279 23.999 1.00 77.44 72 SER A O 1
ATOM 589 N N . GLU A 1 73 ? -14.848 -10.713 24.310 1.00 81.38 73 GLU A N 1
ATOM 590 C CA . GLU A 1 73 ? -14.836 -11.297 22.961 1.00 81.38 73 GLU A CA 1
ATOM 591 C C . GLU A 1 73 ? -15.026 -10.269 21.841 1.00 81.38 73 GLU A C 1
ATOM 593 O O . GLU A 1 73 ? -14.288 -10.278 20.859 1.00 81.38 73 GLU A O 1
ATOM 598 N N . GLU A 1 74 ? -15.979 -9.348 21.990 1.00 77.94 74 GLU A N 1
ATOM 599 C CA . GLU A 1 74 ? -16.224 -8.324 20.970 1.00 77.94 74 GLU A CA 1
ATOM 600 C C . GLU A 1 74 ? -15.067 -7.327 20.888 1.00 77.94 74 GLU A C 1
ATOM 602 O O . GLU A 1 74 ? -14.714 -6.862 19.808 1.00 77.94 74 GLU A O 1
ATOM 607 N N . PHE A 1 75 ? -14.462 -6.996 22.029 1.00 81.69 75 PHE A N 1
ATOM 608 C CA . PHE A 1 75 ? -13.300 -6.116 22.064 1.00 81.69 75 PHE A CA 1
ATOM 609 C C . PHE A 1 75 ? -12.071 -6.792 21.443 1.00 81.69 75 PHE A C 1
ATOM 611 O O . PHE A 1 75 ? -11.376 -6.174 20.638 1.00 81.69 75 PHE A O 1
ATOM 618 N N . SER A 1 76 ? -11.858 -8.080 21.730 1.00 85.75 76 SER A N 1
ATOM 619 C CA . SER A 1 76 ? -10.807 -8.893 21.113 1.00 85.75 76 SER A CA 1
ATOM 620 C C . SER A 1 76 ? -10.943 -8.962 19.590 1.00 85.75 76 SER A C 1
ATOM 622 O O . SER A 1 76 ? -9.941 -8.826 18.895 1.00 85.75 76 SER A O 1
ATOM 624 N N . GLN A 1 77 ? -12.161 -9.096 19.053 1.00 87.88 77 GLN A N 1
ATOM 625 C CA . GLN A 1 77 ? -12.391 -9.068 17.601 1.00 87.88 77 GLN A CA 1
ATOM 626 C C . GLN A 1 77 ? -11.960 -7.737 16.973 1.00 87.88 77 GLN A C 1
ATOM 628 O O . GLN A 1 77 ? -11.292 -7.726 15.942 1.00 87.88 77 GLN A O 1
ATOM 633 N N . HIS A 1 78 ? -12.294 -6.606 17.600 1.00 85.75 78 HIS A N 1
ATOM 634 C CA . HIS A 1 78 ? -11.879 -5.298 17.094 1.00 85.75 78 HIS A CA 1
ATOM 635 C C . HIS A 1 78 ? -10.362 -5.071 17.191 1.00 85.75 78 HIS A C 1
ATOM 637 O O . HIS A 1 78 ? -9.778 -4.464 16.294 1.00 85.75 78 HIS A O 1
ATOM 643 N N . LEU A 1 79 ? -9.712 -5.578 18.245 1.00 88.69 79 LEU A N 1
ATOM 644 C CA . LEU A 1 79 ? -8.251 -5.548 18.359 1.00 88.69 79 LEU A CA 1
ATOM 645 C C . LEU A 1 79 ? -7.575 -6.393 17.276 1.00 88.69 79 LEU A C 1
ATOM 647 O O . LEU A 1 79 ? -6.596 -5.938 16.693 1.00 88.69 79 LEU A O 1
ATOM 651 N N . GLN A 1 80 ? -8.125 -7.568 16.959 1.00 92.38 80 GLN A N 1
ATOM 652 C CA . GLN A 1 80 ? -7.608 -8.415 15.882 1.00 92.38 80 GLN A CA 1
ATOM 653 C C . GLN A 1 80 ? -7.661 -7.692 14.531 1.00 92.38 80 GLN A C 1
ATOM 655 O O . GLN A 1 80 ? -6.677 -7.676 13.797 1.00 92.38 80 GLN A O 1
ATOM 660 N N . VAL A 1 81 ? -8.780 -7.023 14.230 1.00 92.38 81 VAL A N 1
ATOM 661 C CA . VAL A 1 81 ? -8.922 -6.220 13.004 1.00 92.38 81 VAL A CA 1
ATOM 662 C C . VAL A 1 81 ? -7.877 -5.099 12.953 1.00 92.38 81 VAL A C 1
ATOM 664 O O . VAL A 1 81 ? -7.242 -4.894 11.919 1.00 92.38 81 VAL A O 1
ATOM 667 N N . LEU A 1 82 ? -7.640 -4.396 14.066 1.00 92.62 82 LEU A N 1
ATOM 668 C CA . LEU A 1 82 ? -6.600 -3.364 14.131 1.00 92.62 82 LEU A CA 1
ATOM 669 C C . LEU A 1 82 ? -5.192 -3.924 13.918 1.00 92.62 82 LEU A C 1
ATOM 671 O O . LEU A 1 82 ? -4.366 -3.270 13.273 1.00 92.62 82 LEU A O 1
ATOM 675 N N . GLU A 1 83 ? -4.901 -5.103 14.463 1.00 93.50 83 GLU A N 1
ATOM 676 C CA . GLU A 1 83 ? -3.614 -5.768 14.285 1.00 93.50 83 GLU A CA 1
ATOM 677 C C . GLU A 1 83 ? -3.393 -6.158 12.819 1.00 93.50 83 GLU A C 1
ATOM 679 O O . GLU A 1 83 ? -2.330 -5.871 12.259 1.00 93.50 83 GLU A O 1
ATOM 684 N N . ASP A 1 84 ? -4.423 -6.701 12.169 1.00 95.12 84 ASP A N 1
ATOM 685 C CA . ASP A 1 84 ? -4.391 -7.073 10.755 1.00 95.12 84 ASP A CA 1
ATOM 686 C C . ASP A 1 84 ? -4.184 -5.847 9.849 1.00 95.12 84 ASP A C 1
ATOM 688 O O . ASP A 1 84 ? -3.322 -5.865 8.963 1.00 95.12 84 ASP A O 1
ATOM 692 N N . ILE A 1 85 ? -4.909 -4.749 10.096 1.00 93.44 85 ILE A N 1
ATOM 693 C CA . ILE A 1 85 ? -4.733 -3.486 9.359 1.00 93.44 85 ILE A CA 1
ATOM 694 C C . ILE A 1 85 ? -3.320 -2.930 9.584 1.00 93.44 85 ILE A C 1
ATOM 696 O O . ILE A 1 85 ? -2.636 -2.544 8.635 1.00 93.44 85 ILE A O 1
ATOM 700 N N . SER A 1 86 ? -2.840 -2.930 10.828 1.00 93.06 86 SER A N 1
ATOM 701 C CA . SER A 1 86 ? -1.501 -2.431 11.168 1.00 93.06 86 SER A CA 1
ATOM 702 C C . SER A 1 86 ? -0.393 -3.265 10.526 1.00 93.06 86 SER A C 1
ATOM 704 O O . SER A 1 86 ? 0.634 -2.726 10.112 1.00 93.06 86 SER A O 1
ATOM 706 N N . LYS A 1 87 ? -0.589 -4.582 10.410 1.00 95.62 87 LYS A N 1
ATOM 707 C CA . LYS A 1 87 ? 0.310 -5.461 9.662 1.00 95.62 87 LYS A CA 1
ATOM 708 C C . LYS A 1 87 ? 0.335 -5.088 8.180 1.00 95.62 87 LYS A C 1
ATOM 710 O O . LYS A 1 87 ? 1.414 -4.831 7.661 1.00 95.62 87 LYS A O 1
ATOM 715 N N . ARG A 1 88 ? -0.827 -4.943 7.536 1.00 94.38 88 ARG A N 1
ATOM 716 C CA . ARG A 1 88 ? -0.914 -4.541 6.119 1.00 94.38 88 ARG A CA 1
ATOM 717 C C . ARG A 1 88 ? -0.264 -3.187 5.843 1.00 94.38 88 ARG A C 1
ATOM 719 O O . ARG A 1 88 ? 0.424 -3.040 4.840 1.00 94.38 88 ARG A O 1
ATOM 726 N N . ILE A 1 89 ? -0.444 -2.211 6.735 1.00 93.69 89 ILE A N 1
ATOM 727 C CA . ILE A 1 89 ? 0.224 -0.905 6.637 1.00 93.69 89 ILE A CA 1
ATOM 728 C C . ILE A 1 89 ? 1.747 -1.076 6.635 1.00 93.69 89 ILE A C 1
ATOM 730 O O . ILE A 1 89 ? 2.414 -0.514 5.768 1.00 93.69 89 ILE A O 1
ATOM 734 N N . ARG A 1 90 ? 2.294 -1.877 7.560 1.00 94.00 90 ARG A N 1
ATOM 735 C CA . ARG A 1 90 ? 3.738 -2.162 7.616 1.00 94.00 90 ARG A CA 1
ATOM 736 C C . ARG A 1 90 ? 4.233 -2.876 6.362 1.00 94.00 90 ARG A C 1
ATOM 738 O O . ARG A 1 90 ? 5.284 -2.508 5.849 1.00 94.00 90 ARG A O 1
ATOM 745 N N . ASP A 1 91 ? 3.472 -3.839 5.849 1.00 94.25 91 ASP A N 1
ATOM 746 C CA . ASP A 1 91 ? 3.826 -4.573 4.631 1.00 94.25 91 ASP A CA 1
ATOM 747 C C . ASP A 1 91 ? 3.889 -3.625 3.416 1.00 94.25 91 ASP A C 1
ATOM 749 O O . ASP A 1 91 ? 4.875 -3.627 2.679 1.00 94.25 91 ASP A O 1
ATOM 753 N N . ILE A 1 92 ? 2.898 -2.736 3.255 1.00 92.62 92 ILE A N 1
ATOM 754 C CA . ILE A 1 92 ? 2.881 -1.725 2.180 1.00 92.62 92 ILE A CA 1
ATOM 755 C C . ILE A 1 92 ? 4.042 -0.734 2.339 1.00 92.62 92 ILE A C 1
ATOM 757 O O . ILE A 1 92 ? 4.706 -0.396 1.360 1.00 92.62 92 ILE A O 1
ATOM 761 N N . GLN A 1 93 ? 4.311 -0.266 3.561 1.00 90.62 93 GLN A N 1
ATOM 762 C CA . GLN A 1 93 ? 5.443 0.624 3.841 1.00 90.62 93 GLN A CA 1
ATOM 763 C C . GLN A 1 93 ? 6.783 -0.048 3.523 1.00 90.62 93 GLN A C 1
ATOM 765 O O . GLN A 1 93 ? 7.654 0.589 2.935 1.00 90.62 93 GLN A O 1
ATOM 770 N N . SER A 1 94 ? 6.933 -1.334 3.846 1.00 91.44 94 SER A N 1
ATOM 771 C CA . SER A 1 94 ? 8.118 -2.112 3.486 1.00 91.44 94 SER A CA 1
ATOM 772 C C . SER A 1 94 ? 8.276 -2.216 1.971 1.00 91.44 94 SER A C 1
ATOM 774 O O . SER A 1 94 ? 9.377 -2.023 1.466 1.00 91.44 94 SER A O 1
ATOM 776 N N . GLU A 1 95 ? 7.192 -2.481 1.236 1.00 90.62 95 GLU A N 1
ATOM 777 C CA . GLU A 1 95 ? 7.235 -2.561 -0.226 1.00 90.62 95 GLU A CA 1
ATOM 778 C C . GLU A 1 95 ? 7.632 -1.217 -0.852 1.00 90.62 95 GLU A C 1
ATOM 780 O O . GLU A 1 95 ? 8.474 -1.182 -1.746 1.00 90.62 95 GLU A O 1
ATOM 785 N N . ILE A 1 96 ? 7.091 -0.105 -0.342 1.00 89.56 96 ILE A N 1
ATOM 786 C CA . ILE A 1 96 ? 7.480 1.249 -0.759 1.00 89.56 96 ILE A CA 1
ATOM 787 C C . ILE A 1 96 ? 8.967 1.498 -0.476 1.00 89.56 96 ILE A C 1
ATOM 789 O O . ILE A 1 96 ? 9.677 1.983 -1.355 1.00 89.56 96 ILE A O 1
ATOM 793 N N . ASN A 1 97 ? 9.459 1.144 0.714 1.00 86.56 97 ASN A N 1
ATOM 794 C CA . ASN A 1 97 ? 10.863 1.335 1.082 1.00 86.56 97 ASN A CA 1
ATOM 795 C C . ASN A 1 97 ? 11.810 0.534 0.182 1.00 86.56 97 ASN A C 1
ATOM 797 O O . ASN A 1 97 ? 12.844 1.064 -0.213 1.00 86.56 97 ASN A O 1
ATOM 801 N N . CYS A 1 98 ? 11.434 -0.676 -0.247 1.00 85.25 98 CYS A N 1
ATOM 802 C CA . CYS A 1 98 ? 12.229 -1.446 -1.207 1.00 85.25 98 CYS A CA 1
ATOM 803 C C . CYS A 1 98 ? 12.452 -0.705 -2.537 1.00 85.25 98 CYS A C 1
ATOM 805 O O . CYS A 1 98 ? 13.501 -0.873 -3.153 1.00 85.25 98 CYS A O 1
ATOM 807 N N . PHE A 1 99 ? 11.512 0.136 -2.982 1.00 79.75 99 PHE A N 1
ATOM 808 C CA . PHE A 1 99 ? 11.715 0.964 -4.178 1.00 79.75 99 PHE A CA 1
ATOM 809 C C . PHE A 1 99 ? 12.724 2.099 -3.965 1.00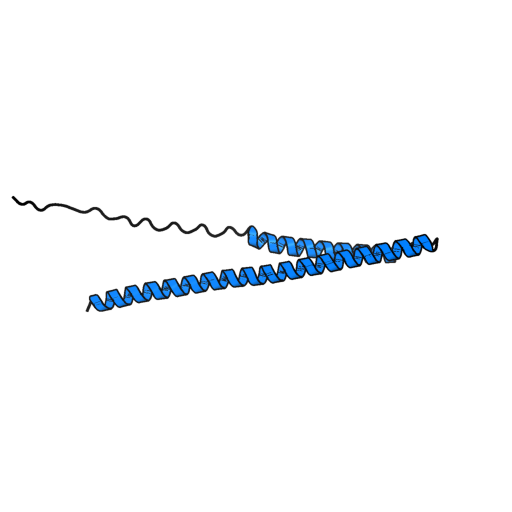 79.75 99 PHE A C 1
ATOM 811 O O . PHE A 1 99 ? 13.360 2.518 -4.928 1.00 79.75 99 PHE A O 1
ATOM 818 N N . TYR A 1 100 ? 12.888 2.577 -2.730 1.00 73.25 100 TYR A N 1
ATOM 819 C CA . TYR A 1 100 ? 13.850 3.624 -2.369 1.00 73.25 100 TYR A CA 1
ATOM 820 C C . TYR A 1 100 ? 15.228 3.079 -1.977 1.00 73.25 100 TYR A C 1
ATOM 822 O O . TYR A 1 100 ? 16.228 3.772 -2.147 1.00 73.25 100 TYR A O 1
ATOM 830 N N . GLU A 1 101 ? 15.287 1.849 -1.463 1.00 69.12 101 GLU A N 1
ATOM 831 C CA . GLU A 1 101 ? 16.524 1.153 -1.091 1.00 69.12 101 GLU A CA 1
ATOM 832 C C . GLU A 1 101 ? 17.183 0.418 -2.263 1.00 69.12 101 GLU A C 1
ATOM 834 O O . GLU A 1 101 ? 18.341 0.010 -2.155 1.00 69.12 101 GLU A O 1
ATOM 839 N N . LEU A 1 102 ? 16.485 0.257 -3.394 1.00 54.97 102 LEU A N 1
ATOM 840 C CA . LEU A 1 102 ? 17.113 -0.194 -4.631 1.00 54.97 102 LEU A CA 1
ATOM 841 C C . LEU A 1 102 ? 18.233 0.795 -4.980 1.00 54.97 102 LEU A C 1
ATOM 843 O O . LEU A 1 102 ? 17.936 1.960 -5.256 1.00 54.97 102 LEU A O 1
ATOM 847 N N . PRO A 1 103 ? 19.514 0.372 -4.978 1.00 48.41 103 PRO A N 1
ATOM 848 C CA . PRO A 1 103 ? 20.588 1.254 -5.384 1.00 48.41 103 PRO A CA 1
ATOM 849 C C . PRO A 1 103 ? 20.285 1.682 -6.813 1.00 48.41 103 PRO A C 1
ATOM 851 O O . PRO A 1 103 ? 20.222 0.842 -7.716 1.00 48.41 103 PRO A O 1
ATOM 854 N N . SER A 1 104 ? 20.081 2.986 -7.016 1.00 48.75 104 SER A N 1
ATOM 855 C CA . SER A 1 104 ? 20.164 3.577 -8.345 1.00 48.75 104 SER A CA 1
ATOM 856 C C . SER A 1 104 ? 21.427 3.001 -8.982 1.00 48.75 104 SER A C 1
ATOM 858 O O . SER A 1 104 ? 22.499 3.147 -8.381 1.00 48.75 104 SER A O 1
ATOM 860 N N . PRO A 1 105 ? 21.340 2.274 -10.115 1.00 50.00 105 PRO A N 1
ATOM 861 C CA . PRO A 1 105 ? 22.542 1.784 -10.765 1.00 50.00 105 PRO A CA 1
ATOM 862 C C . PRO A 1 105 ? 23.456 2.998 -10.943 1.00 50.00 105 PRO A C 1
ATOM 864 O O . PRO A 1 105 ? 22.962 4.029 -11.416 1.00 50.00 105 PRO A O 1
ATOM 867 N N . PRO A 1 106 ? 24.727 2.926 -10.501 1.00 46.16 106 PRO A N 1
ATOM 868 C CA . PRO A 1 106 ? 25.614 4.073 -10.574 1.00 46.16 106 PRO A CA 1
ATOM 869 C C . PRO A 1 106 ? 25.574 4.591 -12.012 1.00 46.16 106 PRO A C 1
ATOM 871 O O . PRO A 1 106 ? 25.548 3.764 -12.940 1.00 46.16 106 PRO A O 1
ATOM 874 N N . PRO A 1 107 ? 25.486 5.919 -12.220 1.00 46.62 107 PRO A N 1
ATOM 875 C CA . PRO A 1 107 ? 25.604 6.471 -13.557 1.00 46.62 107 PRO A CA 1
ATOM 876 C C . PRO A 1 107 ? 26.887 5.882 -14.132 1.00 46.62 107 PRO A C 1
ATOM 878 O O . PRO A 1 107 ? 27.955 6.055 -13.556 1.00 46.62 107 PRO A O 1
ATOM 881 N N . LYS A 1 108 ? 26.766 5.058 -15.180 1.00 58.62 108 LYS A N 1
ATOM 882 C CA . LYS A 1 108 ? 27.947 4.484 -15.821 1.00 58.62 108 LYS A CA 1
ATOM 883 C C . LYS A 1 108 ? 28.760 5.671 -16.299 1.00 58.62 108 LYS A C 1
ATOM 885 O O . LYS A 1 108 ? 28.244 6.425 -17.126 1.00 58.62 108 LYS A O 1
ATOM 890 N N . ASP A 1 109 ? 29.951 5.813 -15.727 1.00 48.31 109 ASP A N 1
ATOM 891 C CA . ASP A 1 109 ? 30.907 6.865 -16.029 1.00 48.31 109 ASP A CA 1
ATOM 892 C C . ASP A 1 109 ? 30.923 7.126 -17.532 1.00 48.31 109 ASP A C 1
ATOM 894 O O . ASP A 1 109 ? 31.010 6.201 -18.353 1.00 48.31 109 ASP A O 1
ATOM 898 N N . GLU A 1 110 ? 30.754 8.396 -17.888 1.00 51.44 110 GLU A N 1
ATOM 899 C CA . GLU A 1 110 ? 30.984 8.857 -19.243 1.00 51.44 110 GLU A CA 1
ATOM 900 C C . GLU A 1 110 ? 32.398 8.425 -19.619 1.00 51.44 110 GLU A C 1
ATOM 902 O O . GLU A 1 110 ? 33.373 8.797 -18.973 1.00 51.44 110 GLU A O 1
ATOM 907 N N . VAL A 1 111 ? 32.482 7.559 -20.626 1.00 48.75 111 VAL A N 1
ATOM 908 C CA . VAL A 1 111 ? 33.737 7.077 -21.189 1.00 48.75 111 VAL A CA 1
ATOM 909 C C . VAL A 1 111 ? 34.590 8.301 -21.513 1.00 48.75 111 VAL A C 1
ATOM 911 O O . VAL A 1 111 ? 34.252 9.054 -22.430 1.00 48.75 111 VAL A O 1
ATOM 914 N N . GLU A 1 112 ? 35.676 8.505 -20.763 1.00 48.62 112 GLU A N 1
ATOM 915 C CA . GLU A 1 112 ? 36.734 9.432 -21.147 1.00 48.62 112 GLU A CA 1
ATOM 916 C C . GLU A 1 112 ? 37.178 9.043 -22.556 1.00 48.62 112 GLU A C 1
ATOM 918 O O . GLU A 1 112 ? 37.750 7.976 -22.789 1.00 48.62 112 GLU A O 1
ATOM 923 N N . VAL A 1 113 ? 36.876 9.901 -23.527 1.00 49.91 113 VAL A N 1
ATOM 924 C CA . VAL A 1 113 ? 37.461 9.786 -24.856 1.00 49.91 113 VAL A CA 1
ATOM 925 C C . VAL A 1 113 ? 38.938 10.130 -24.696 1.00 49.91 113 VAL A C 1
ATOM 927 O O . VAL A 1 113 ? 39.307 11.305 -24.662 1.00 49.91 113 VAL A O 1
ATOM 930 N N . GLN A 1 114 ? 39.783 9.101 -24.593 1.00 48.88 114 GLN A N 1
ATOM 931 C CA . GLN A 1 114 ? 41.208 9.222 -24.874 1.00 48.88 114 GLN A CA 1
ATOM 932 C C . GLN A 1 114 ? 41.345 9.835 -26.272 1.00 48.88 114 GLN A C 1
ATOM 934 O O . GLN A 1 114 ? 40.997 9.223 -27.280 1.00 48.88 114 GLN A O 1
ATOM 939 N N . LYS A 1 115 ? 41.803 11.087 -26.333 1.00 55.69 115 LYS A N 1
ATOM 940 C CA . LYS A 1 115 ? 42.381 11.631 -27.558 1.00 55.69 115 LYS A CA 1
ATOM 941 C C . LYS A 1 115 ? 43.767 11.022 -27.669 1.00 55.69 115 LYS A C 1
ATOM 943 O O . LYS A 1 115 ? 44.673 11.451 -26.954 1.00 55.69 115 LYS A O 1
ATOM 948 N N . ASP A 1 116 ? 43.899 10.026 -28.534 1.00 54.12 116 ASP A N 1
ATOM 949 C CA . ASP A 1 116 ? 45.200 9.520 -28.938 1.00 54.12 116 ASP A CA 1
ATOM 950 C C . ASP A 1 116 ? 46.072 10.696 -29.391 1.00 54.12 116 ASP A C 1
ATOM 952 O O . ASP A 1 116 ? 45.712 11.494 -30.263 1.00 54.12 116 ASP A O 1
ATOM 956 N N . LYS A 1 117 ? 47.212 10.823 -28.714 1.00 63.00 117 LYS A N 1
ATOM 957 C CA . LYS A 1 117 ? 48.385 11.503 -29.239 1.00 63.00 117 LYS A CA 1
ATOM 958 C C . LYS A 1 117 ? 49.028 10.549 -30.236 1.00 63.00 117 LYS A C 1
ATOM 960 O O . LYS A 1 117 ? 49.457 9.486 -29.823 1.00 63.00 117 LYS A O 1
ATOM 965 N N . ASP A 1 118 ? 49.140 10.993 -31.476 1.00 47.56 118 ASP A N 1
ATOM 966 C CA . ASP A 1 118 ? 50.261 10.743 -32.387 1.00 47.56 118 ASP A CA 1
ATOM 967 C C . ASP A 1 118 ? 50.164 11.866 -33.427 1.00 47.56 118 ASP A C 1
ATOM 969 O O . ASP A 1 118 ? 49.117 12.078 -34.031 1.00 47.56 118 ASP A O 1
ATOM 973 N N . GLY A 1 119 ? 51.092 12.819 -33.462 1.00 41.31 119 GLY A N 1
ATOM 974 C CA . GLY A 1 119 ? 52.445 12.664 -34.003 1.00 41.31 119 GLY A CA 1
ATOM 975 C C . GLY A 1 119 ? 52.450 13.528 -35.271 1.00 41.31 119 GLY A C 1
ATOM 976 O O . GLY A 1 119 ? 51.660 13.299 -36.173 1.00 41.31 119 GLY A O 1
ATOM 977 N N . GLY A 1 120 ? 53.100 14.685 -35.297 1.00 41.03 120 GLY A N 1
ATOM 978 C CA . GLY A 1 120 ? 54.544 14.785 -35.457 1.00 41.03 120 GLY A CA 1
ATOM 979 C C . GLY A 1 120 ? 54.836 15.344 -36.857 1.00 41.03 120 GLY A C 1
ATOM 980 O O . GLY A 1 120 ? 54.437 14.747 -37.847 1.00 41.03 120 GLY A O 1
ATOM 981 N N . ASP A 1 121 ? 55.498 16.501 -36.876 1.00 48.72 121 ASP A N 1
ATOM 982 C CA . ASP A 1 121 ? 56.237 17.157 -37.963 1.00 48.72 121 ASP A CA 1
ATOM 983 C C . ASP A 1 121 ? 55.580 17.440 -39.324 1.00 48.72 121 ASP A C 1
ATOM 985 O O . ASP A 1 121 ? 55.306 16.557 -40.132 1.00 48.72 121 ASP A O 1
ATOM 989 N N . SER A 1 122 ? 55.566 18.730 -39.683 1.00 47.69 122 SER A N 1
ATOM 990 C CA . SER A 1 122 ? 56.278 19.174 -40.887 1.00 47.69 122 SER A CA 1
ATOM 991 C C . SER A 1 122 ? 56.664 20.652 -40.826 1.00 47.69 122 SER A C 1
ATOM 993 O O . SER A 1 122 ? 55.881 21.542 -40.512 1.00 47.69 122 SER A O 1
ATOM 995 N N . ASN A 1 123 ? 57.936 20.820 -41.145 1.00 47.16 123 ASN A N 1
ATOM 996 C CA . ASN A 1 123 ? 58.784 21.989 -41.273 1.00 47.16 123 ASN A CA 1
ATOM 997 C C . ASN A 1 123 ? 58.405 22.876 -42.484 1.00 47.16 123 ASN A C 1
ATOM 999 O O . ASN A 1 123 ? 58.043 22.330 -43.524 1.00 47.16 123 ASN A O 1
ATOM 1003 N N . ALA A 1 124 ? 58.565 24.200 -42.367 1.00 52.03 124 ALA A N 1
ATOM 1004 C CA . ALA A 1 124 ? 58.829 25.197 -43.428 1.00 52.03 124 ALA A CA 1
ATOM 1005 C C . ALA A 1 124 ? 58.751 26.588 -42.767 1.00 52.03 124 ALA A C 1
ATOM 1007 O O . ALA A 1 124 ? 57.762 26.876 -42.103 1.00 52.03 124 ALA A O 1
ATOM 1008 N N . GLY A 1 125 ? 59.698 27.511 -42.856 1.00 35.78 125 GLY A N 1
ATOM 1009 C CA . GLY A 1 125 ? 60.881 27.707 -43.686 1.00 35.78 125 GLY A CA 1
ATOM 1010 C C . GLY A 1 125 ? 61.212 29.193 -43.555 1.00 35.78 125 GLY A C 1
ATOM 1011 O O . GLY A 1 125 ? 60.243 29.983 -43.492 1.00 35.78 125 GLY A O 1
#

Foldseek 3Di:
DPVVVVVVVVVVVVVVVVVVVVVVVVVVVVLVVVLVVLVVVLVVLVVVLVVLVVVLVVVVVVQVVVVHDDDPVVNVVSVVVNVVSVVVNVVSVVVSVVSVPPPPPPPPPDPPPPPDDDDDDDDDD

pLDDT: mean 81.71, std 16.86, range [35.78, 96.62]

Radius of gyration: 31.86 Å; chains: 1; bounding box: 86×39×84 Å

Sequence (125 aa):
MEFWDSIREGLQKRVNLAKKKAGDLRREINVELRLHDLRKSLKSMEAEREETYSLIGKKLHSVIRAGGVLRSEEFSQHLQVLEDISKRIRDIQSEINCFYELPSPPPKDEVEVQKDKDGGDSNAG